Protein AF-A0A090RW37-F1 (afdb_monomer_lite)

InterPro domains:
  IPR010650 PrkA, C-terminal domain [PF06798] (4-79)

Radius of gyration: 13.96 Å; chains: 1; bounding box: 29×37×34 Å

Secondary structure (DSSP, 8-state):
--HHHHHHHTTTTPPPPGGGHHHHHHHHHHTT-SSHHHHHHHH--SPPSSHHHHHHHHHHHHHHHHTT--HHHHHHHHHHHHHHHHT-

Foldseek 3Di:
DPPVVVLCVVVVNDDPPPVCLVVVVCCQPPPQDPDNVLSLLQLAPDDHPDPVSVVSNVVSLVVVVVVVDDSVRSNVSSVVVVVVVVVD

Sequence (88 aa):
MNFVLRARANNNGSNPVWTSYEKLRTVIEKKMFSNTEELLPVISFNAKTSSEDQRKHDDFVNRMMEKGYTEKQVRLLSEWYLRVRKSS

Structure (mmCIF, N/CA/C/O backbone):
data_AF-A0A090RW37-F1
#
_entry.id   AF-A0A090RW37-F1
#
loop_
_atom_site.group_PDB
_atom_site.id
_atom_site.type_symbol
_atom_site.label_atom_id
_atom_site.label_alt_id
_atom_site.label_comp_id
_atom_site.label_asym_id
_atom_site.label_entity_id
_atom_site.label_seq_id
_atom_site.pdbx_PDB_ins_code
_atom_site.Cartn_x
_atom_site.Cartn_y
_atom_site.Cartn_z
_atom_site.occupancy
_atom_site.B_iso_or_equiv
_atom_site.auth_seq_id
_atom_site.auth_comp_id
_atom_site.auth_asym_id
_atom_site.auth_atom_id
_atom_site.pdbx_PDB_model_num
ATOM 1 N N . MET A 1 1 ? 5.894 -23.513 -9.671 1.00 45.44 1 MET A N 1
ATOM 2 C CA . MET A 1 1 ? 7.083 -22.772 -10.160 1.00 45.44 1 MET A CA 1
ATOM 3 C C . MET A 1 1 ? 6.833 -22.471 -11.636 1.00 45.44 1 MET A C 1
ATOM 5 O O . MET A 1 1 ? 6.701 -23.423 -12.380 1.00 45.44 1 MET A O 1
ATOM 9 N N . ASN A 1 2 ? 6.557 -21.248 -12.113 1.00 38.78 2 ASN A N 1
ATOM 10 C CA . ASN A 1 2 ? 7.600 -20.259 -12.420 1.00 38.78 2 ASN A CA 1
ATOM 11 C C . ASN A 1 2 ? 7.022 -18.880 -12.864 1.00 38.78 2 ASN A C 1
ATOM 13 O O . ASN A 1 2 ? 7.209 -18.440 -13.997 1.00 38.78 2 ASN A O 1
ATOM 17 N N . PHE A 1 3 ? 6.308 -18.164 -11.987 1.00 48.31 3 PHE A N 1
ATOM 18 C CA . PHE A 1 3 ? 5.783 -16.815 -12.303 1.00 48.31 3 PHE A CA 1
ATOM 19 C C . PHE A 1 3 ? 6.901 -15.788 -12.575 1.00 48.31 3 PHE A C 1
ATOM 21 O O . PHE A 1 3 ? 6.737 -14.861 -13.366 1.00 48.31 3 PHE A O 1
ATOM 28 N N . VAL A 1 4 ? 8.074 -16.007 -11.974 1.00 47.16 4 VAL A N 1
ATOM 29 C CA . VAL A 1 4 ? 9.267 -15.160 -12.122 1.00 47.16 4 VAL A CA 1
ATOM 30 C C . VAL A 1 4 ? 9.789 -15.148 -13.566 1.00 47.16 4 VAL A C 1
ATOM 32 O O . VAL A 1 4 ? 10.302 -14.125 -14.011 1.00 47.16 4 VAL A O 1
ATOM 35 N N . LEU A 1 5 ? 9.620 -16.239 -14.327 1.00 49.31 5 LEU A N 1
ATOM 36 C CA . LEU A 1 5 ? 10.066 -16.293 -15.725 1.00 49.31 5 LEU A CA 1
ATOM 37 C C .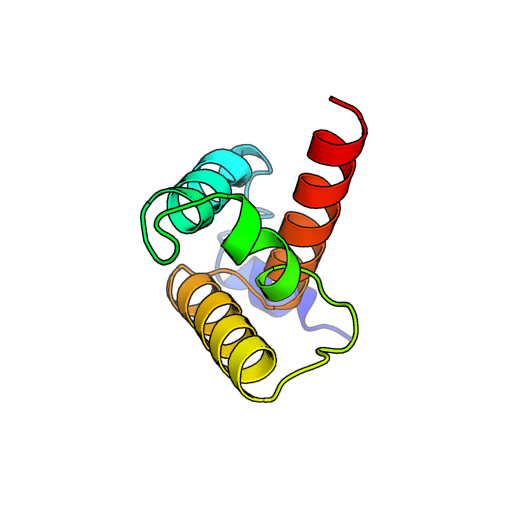 LEU A 1 5 ? 9.160 -15.509 -16.679 1.00 49.31 5 LEU A C 1
ATOM 39 O O . LEU A 1 5 ? 9.671 -14.878 -17.601 1.00 49.31 5 LEU A O 1
ATOM 43 N N . ARG A 1 6 ? 7.840 -15.480 -16.443 1.00 50.31 6 ARG A N 1
ATOM 44 C CA . ARG A 1 6 ? 6.913 -14.690 -17.277 1.00 50.31 6 ARG A CA 1
ATOM 45 C C . ARG A 1 6 ? 7.094 -13.185 -17.072 1.00 50.31 6 ARG A C 1
ATOM 47 O O . ARG A 1 6 ? 7.050 -12.435 -18.039 1.00 50.31 6 ARG A O 1
ATOM 54 N N . ALA A 1 7 ? 7.380 -12.755 -15.843 1.00 45.66 7 ALA A N 1
ATOM 55 C CA . ALA A 1 7 ? 7.665 -11.350 -15.550 1.00 45.66 7 ALA A CA 1
ATOM 56 C C . ALA A 1 7 ? 8.983 -10.858 -16.187 1.00 45.66 7 ALA A C 1
ATOM 58 O O . ALA A 1 7 ? 9.050 -9.712 -16.623 1.00 45.66 7 ALA A O 1
ATOM 59 N N . ARG A 1 8 ? 10.011 -11.719 -16.308 1.00 43.97 8 ARG A N 1
ATOM 60 C CA . ARG A 1 8 ? 11.269 -11.386 -17.013 1.00 43.97 8 ARG A CA 1
ATOM 61 C C . ARG A 1 8 ? 11.080 -11.216 -18.519 1.00 43.97 8 ARG A C 1
ATOM 63 O O . ARG A 1 8 ? 11.698 -10.330 -19.102 1.00 43.97 8 ARG A O 1
ATOM 70 N N . ALA A 1 9 ? 10.232 -12.040 -19.136 1.00 47.66 9 ALA A N 1
ATOM 71 C CA . ALA A 1 9 ? 9.963 -11.974 -20.573 1.00 47.66 9 ALA A CA 1
ATOM 72 C C . ALA A 1 9 ? 9.291 -10.651 -20.985 1.00 47.66 9 ALA A C 1
ATOM 74 O O . ALA A 1 9 ? 9.585 -10.128 -22.052 1.00 47.66 9 ALA A O 1
ATOM 75 N N . ASN A 1 10 ? 8.460 -10.070 -20.111 1.00 50.84 10 ASN A N 1
ATOM 76 C CA . ASN A 1 10 ? 7.760 -8.808 -20.382 1.00 50.84 10 ASN A CA 1
ATOM 77 C C . ASN A 1 10 ? 8.562 -7.544 -19.993 1.00 50.84 10 ASN A C 1
ATOM 79 O O . ASN A 1 10 ? 8.064 -6.435 -20.150 1.00 50.84 10 ASN A O 1
ATOM 83 N N . ASN A 1 11 ? 9.783 -7.698 -19.461 1.00 49.78 11 ASN A N 1
ATOM 84 C CA . ASN A 1 11 ? 10.648 -6.599 -18.997 1.00 49.78 11 ASN A CA 1
ATOM 85 C C . ASN A 1 11 ? 12.082 -6.715 -19.551 1.00 49.78 11 ASN A C 1
ATOM 87 O O . ASN A 1 11 ? 13.062 -6.417 -18.871 1.00 49.78 11 ASN A O 1
ATOM 91 N N . ASN A 1 12 ? 12.217 -7.229 -20.779 1.00 56.16 12 ASN A N 1
ATOM 92 C CA . ASN A 1 12 ? 13.493 -7.355 -21.492 1.00 56.16 12 ASN A CA 1
ATOM 93 C C . ASN A 1 12 ? 14.609 -8.058 -20.680 1.00 56.16 12 ASN A C 1
ATOM 95 O O . ASN A 1 12 ? 15.785 -7.717 -20.779 1.00 56.16 12 ASN A O 1
ATOM 99 N N . GLY A 1 13 ? 14.241 -9.009 -19.813 1.00 53.12 13 GLY A N 1
ATOM 100 C CA . GLY A 1 13 ? 15.182 -9.730 -18.952 1.00 53.12 13 GLY A CA 1
ATOM 101 C C . GLY A 1 13 ? 15.707 -8.954 -17.737 1.00 53.12 13 GLY A C 1
ATOM 102 O O . GLY A 1 13 ? 16.419 -9.545 -16.925 1.00 53.12 13 GLY A O 1
ATOM 103 N N . SER A 1 14 ? 15.338 -7.683 -17.555 1.00 50.06 14 SER A N 1
ATOM 104 C CA . SER A 1 14 ? 15.778 -6.880 -16.412 1.00 50.06 14 SER A CA 1
ATOM 105 C C . SER A 1 14 ? 14.824 -7.010 -15.227 1.00 50.06 14 SER A C 1
ATOM 107 O O . SER A 1 14 ? 13.613 -6.815 -15.327 1.00 50.06 14 SER A O 1
ATOM 109 N N . ASN A 1 15 ? 15.388 -7.333 -14.065 1.00 48.03 15 ASN A N 1
ATOM 110 C CA . ASN A 1 15 ? 14.688 -7.180 -12.796 1.00 48.03 15 ASN A CA 1
ATOM 111 C C . ASN A 1 15 ? 14.398 -5.675 -12.611 1.00 48.03 15 ASN A C 1
ATOM 113 O O . ASN A 1 15 ? 15.298 -4.879 -12.889 1.00 48.03 15 ASN A O 1
ATOM 117 N N . PRO A 1 16 ? 13.197 -5.250 -12.175 1.00 52.12 16 PRO A N 1
ATOM 118 C CA . PRO A 1 16 ? 12.910 -3.829 -12.031 1.00 52.12 16 PRO A CA 1
ATOM 119 C C . PRO A 1 16 ? 13.960 -3.190 -11.136 1.00 52.12 16 PRO A C 1
ATOM 121 O O . PRO A 1 16 ? 14.290 -3.715 -10.068 1.00 52.12 16 PRO A O 1
ATOM 124 N N . VAL A 1 17 ? 14.527 -2.090 -11.626 1.00 52.34 17 VAL A N 1
ATOM 125 C CA . VAL A 1 17 ? 15.666 -1.443 -10.987 1.00 52.34 17 VAL A CA 1
ATOM 126 C C . VAL A 1 17 ? 15.245 -1.032 -9.579 1.00 52.34 17 VAL A C 1
ATOM 128 O O . VAL A 1 17 ? 14.214 -0.373 -9.394 1.00 52.34 17 VAL A O 1
ATOM 131 N N . TRP A 1 18 ? 16.051 -1.429 -8.590 1.00 48.88 18 TRP A N 1
ATOM 132 C CA . TRP A 1 18 ? 15.889 -1.083 -7.175 1.00 48.88 18 TRP A CA 1
ATOM 133 C C . TRP A 1 18 ? 15.687 0.432 -6.987 1.00 48.88 18 TRP A C 1
ATOM 135 O O . TRP A 1 18 ? 15.003 0.833 -6.072 1.00 48.88 18 TRP A O 1
ATOM 145 N N . THR A 1 19 ? 16.122 1.295 -7.909 1.00 47.94 19 THR A N 1
ATOM 146 C CA . THR A 1 19 ? 15.858 2.751 -7.912 1.00 47.94 19 THR A CA 1
ATOM 147 C C . THR A 1 19 ? 14.378 3.165 -8.019 1.00 47.94 19 THR A C 1
ATOM 149 O O . THR A 1 19 ? 14.051 4.340 -7.882 1.00 47.94 19 THR A O 1
ATOM 152 N N . SER A 1 20 ? 13.442 2.228 -8.184 1.00 54.34 20 SER A N 1
ATOM 153 C CA . SER A 1 20 ? 12.001 2.516 -8.244 1.00 54.34 20 SER A CA 1
ATOM 154 C C . SER A 1 20 ? 11.362 2.917 -6.895 1.00 54.34 20 SER A C 1
ATOM 156 O O . SER A 1 20 ? 10.163 3.208 -6.872 1.00 54.34 20 SER A O 1
ATOM 158 N N . TYR A 1 21 ? 12.115 2.967 -5.782 1.00 58.62 21 TYR A N 1
ATOM 159 C CA . TYR A 1 21 ? 11.617 3.447 -4.474 1.00 58.62 21 TYR A CA 1
ATOM 160 C C . TYR A 1 21 ? 11.130 4.892 -4.508 1.00 58.62 21 TYR A C 1
ATOM 162 O O . TYR A 1 21 ? 10.184 5.227 -3.801 1.00 58.62 21 TYR A O 1
ATOM 170 N N . GLU A 1 22 ? 11.723 5.744 -5.342 1.00 58.91 22 GLU A N 1
ATOM 171 C CA . GLU A 1 22 ? 11.306 7.145 -5.449 1.00 58.91 22 GLU A CA 1
ATOM 172 C C . GLU A 1 22 ? 9.873 7.264 -5.996 1.00 58.91 22 GLU A C 1
ATOM 174 O O . GLU A 1 22 ? 9.071 8.087 -5.545 1.00 58.91 22 GLU A O 1
ATOM 179 N N . LYS A 1 23 ? 9.500 6.350 -6.902 1.00 62.06 23 LYS A N 1
ATOM 180 C CA . LYS A 1 23 ? 8.130 6.236 -7.408 1.00 62.06 23 LYS A CA 1
ATOM 181 C C . LYS A 1 23 ? 7.175 5.746 -6.324 1.00 62.06 23 LYS A C 1
ATOM 183 O O . LYS A 1 23 ? 6.113 6.347 -6.193 1.00 62.06 23 LYS A O 1
ATOM 188 N N . LEU A 1 24 ? 7.546 4.727 -5.536 1.00 65.56 24 LEU A N 1
ATOM 189 C CA . LEU A 1 24 ? 6.754 4.258 -4.385 1.00 65.56 24 LEU A CA 1
ATOM 190 C C . LEU A 1 24 ? 6.526 5.405 -3.395 1.00 65.56 24 LEU A C 1
ATOM 192 O O . LEU A 1 24 ? 5.385 5.687 -3.047 1.00 65.56 24 LEU A O 1
ATOM 196 N N . ARG A 1 25 ? 7.597 6.105 -3.010 1.00 66.88 25 ARG A N 1
ATOM 197 C CA . ARG A 1 25 ? 7.548 7.253 -2.103 1.00 66.88 25 ARG A CA 1
ATOM 198 C C . ARG A 1 25 ? 6.618 8.340 -2.633 1.00 66.88 25 ARG A C 1
ATOM 200 O O . ARG A 1 25 ? 5.755 8.801 -1.906 1.00 66.88 25 ARG A O 1
ATOM 207 N N . THR A 1 26 ? 6.689 8.647 -3.927 1.00 67.75 26 THR A N 1
ATOM 208 C CA . THR A 1 26 ? 5.777 9.602 -4.577 1.00 67.75 26 THR A CA 1
ATOM 209 C C . THR A 1 26 ? 4.318 9.124 -4.578 1.00 67.75 26 THR A C 1
ATOM 211 O O . THR A 1 26 ? 3.411 9.931 -4.394 1.00 67.75 26 THR A O 1
ATOM 214 N N . VAL A 1 27 ? 4.049 7.829 -4.794 1.00 65.56 27 VAL A N 1
ATOM 215 C CA . VAL A 1 27 ? 2.677 7.278 -4.727 1.00 65.56 27 VAL A CA 1
ATOM 216 C C . VAL A 1 27 ? 2.118 7.419 -3.316 1.00 65.56 27 VAL A C 1
ATOM 218 O O . VAL A 1 27 ? 0.981 7.856 -3.146 1.00 65.56 27 VAL A O 1
ATOM 221 N N . ILE A 1 28 ? 2.949 7.061 -2.342 1.00 66.81 28 ILE A N 1
ATOM 222 C CA . ILE A 1 28 ? 2.655 7.049 -0.919 1.00 66.81 28 ILE A CA 1
ATOM 223 C C . ILE A 1 28 ? 2.438 8.475 -0.377 1.00 66.81 28 ILE A C 1
ATOM 225 O O . ILE A 1 28 ? 1.446 8.715 0.302 1.00 66.81 28 ILE A O 1
ATOM 229 N N . GLU A 1 29 ? 3.315 9.424 -0.714 1.00 63.59 29 GLU A N 1
ATOM 230 C CA . GLU A 1 29 ? 3.310 10.791 -0.170 1.00 63.59 29 GLU A CA 1
ATOM 231 C C . GLU A 1 29 ? 2.379 11.756 -0.926 1.00 63.59 29 GLU A C 1
ATOM 233 O O . GLU A 1 29 ? 1.939 12.736 -0.337 1.00 63.59 29 GLU A O 1
ATOM 238 N N . LYS A 1 30 ? 2.076 11.535 -2.219 1.00 61.50 30 LYS A N 1
ATOM 239 C CA . LYS A 1 30 ? 1.349 12.533 -3.041 1.00 61.50 30 LYS A CA 1
ATOM 240 C C . LYS A 1 30 ? -0.036 12.127 -3.548 1.00 61.50 30 LYS A C 1
ATOM 242 O O . LYS A 1 30 ? -0.715 12.984 -4.106 1.00 61.50 30 LYS A O 1
ATOM 247 N N . LYS A 1 31 ? -0.460 10.856 -3.466 1.00 58.56 31 LYS A N 1
ATOM 248 C CA . LYS A 1 31 ? -1.644 10.391 -4.228 1.00 58.56 31 LYS A CA 1
ATOM 249 C C . LYS A 1 31 ? -2.799 9.766 -3.433 1.00 58.56 31 LYS A C 1
ATOM 251 O O . LYS A 1 31 ? -3.809 9.472 -4.077 1.00 58.56 31 LYS A O 1
ATOM 256 N N . MET A 1 32 ? -2.704 9.595 -2.109 1.00 57.72 32 MET A N 1
ATOM 257 C CA . MET A 1 32 ? -3.816 9.060 -1.290 1.00 57.72 32 MET A CA 1
ATOM 258 C C . MET A 1 32 ? -3.994 9.631 0.110 1.00 57.72 32 MET A C 1
ATOM 260 O O . MET A 1 32 ? -5.123 9.649 0.586 1.00 57.72 32 MET A O 1
ATOM 264 N N . PHE A 1 33 ? -2.927 10.073 0.769 1.00 61.31 33 PHE A N 1
ATOM 265 C CA . PHE A 1 33 ? -2.991 10.451 2.176 1.00 61.31 33 PHE A CA 1
ATOM 266 C C . PHE A 1 33 ? -2.488 11.874 2.333 1.00 61.31 33 PHE A C 1
ATOM 268 O O . PHE A 1 33 ? -1.411 12.211 1.846 1.00 61.31 33 PHE A O 1
ATOM 275 N N . SER A 1 34 ? -3.284 12.703 3.002 1.00 59.22 34 SER A N 1
ATOM 276 C CA . SER A 1 34 ? -2.920 14.083 3.323 1.00 59.22 34 SER A CA 1
ATOM 277 C C . SER A 1 34 ? -1.818 14.139 4.382 1.00 59.22 34 SER A C 1
ATOM 279 O O . SER A 1 34 ? -1.121 15.145 4.482 1.00 59.22 34 SER A O 1
ATOM 281 N N . ASN A 1 35 ? -1.651 13.065 5.169 1.00 62.16 35 ASN A N 1
ATOM 282 C CA . ASN A 1 35 ? -0.661 12.996 6.231 1.00 62.16 35 ASN A CA 1
ATOM 283 C C . ASN A 1 35 ? -0.064 11.588 6.405 1.00 62.16 35 ASN A C 1
ATOM 285 O O . ASN A 1 35 ? -0.723 10.564 6.223 1.00 62.16 35 ASN A O 1
ATOM 289 N N . THR A 1 36 ? 1.212 11.534 6.784 1.00 63.62 36 THR A N 1
ATOM 290 C CA . THR A 1 36 ? 1.995 10.288 6.855 1.00 63.62 36 THR A CA 1
ATOM 291 C C . THR A 1 36 ? 1.572 9.350 7.988 1.00 63.62 36 THR A C 1
ATOM 293 O O . THR A 1 36 ? 1.929 8.177 7.966 1.00 63.62 36 THR A O 1
ATOM 296 N N . GLU A 1 37 ? 0.848 9.849 8.988 1.00 66.88 37 GLU A N 1
ATOM 297 C CA . GLU A 1 37 ? 0.344 9.054 10.116 1.00 66.88 37 GLU A CA 1
ATOM 298 C C . GLU A 1 37 ? -0.854 8.180 9.715 1.00 66.88 37 GLU A C 1
ATOM 300 O O . GLU A 1 37 ? -0.923 7.020 10.113 1.00 66.88 37 GLU A O 1
ATOM 305 N N . GLU A 1 38 ? -1.728 8.682 8.837 1.00 69.06 38 GLU A N 1
ATOM 306 C CA . GLU A 1 38 ? -2.890 7.945 8.306 1.00 69.06 38 GLU A CA 1
ATOM 307 C C . GLU A 1 38 ? -2.494 6.860 7.295 1.00 69.06 38 GLU A C 1
ATOM 309 O O . GLU A 1 38 ? -3.215 5.892 7.064 1.00 69.06 38 GLU A O 1
ATOM 314 N N . LEU A 1 39 ? -1.312 7.006 6.702 1.00 75.69 39 LEU A N 1
ATOM 315 C CA . LEU A 1 39 ? -0.751 6.085 5.724 1.00 75.69 39 LEU A CA 1
ATOM 316 C C . LEU A 1 39 ? -0.250 4.777 6.362 1.00 75.69 39 LEU A C 1
ATOM 318 O O . LEU A 1 39 ? -0.409 3.704 5.779 1.00 75.69 39 LEU A O 1
ATOM 322 N N . LEU A 1 40 ? 0.396 4.855 7.531 1.00 74.75 40 LEU A N 1
ATOM 323 C CA . LEU A 1 40 ? 1.054 3.720 8.194 1.00 74.75 40 LEU A CA 1
ATOM 324 C C . LEU A 1 40 ? 0.141 2.504 8.432 1.00 74.75 40 LEU A C 1
ATOM 326 O O . LEU A 1 40 ? 0.554 1.393 8.071 1.00 74.75 40 LEU A O 1
ATOM 330 N N . PRO A 1 41 ? 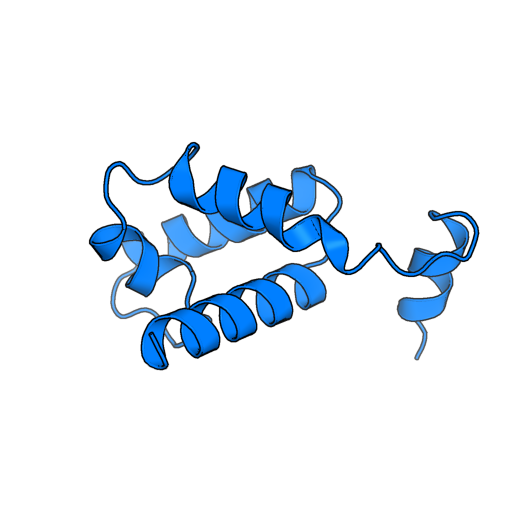-1.076 2.660 8.999 1.00 77.81 41 PRO A N 1
ATOM 331 C CA . PRO A 1 41 ? -1.976 1.526 9.191 1.00 77.81 41 PRO A CA 1
ATOM 332 C C . PRO A 1 41 ? -2.398 0.906 7.858 1.00 77.81 41 PRO A C 1
ATOM 334 O O . PRO A 1 41 ? -2.574 -0.311 7.781 1.00 77.81 41 PRO A O 1
ATOM 337 N N . VAL A 1 42 ? -2.462 1.702 6.790 1.00 82.12 42 VAL A N 1
ATOM 338 C CA . VAL A 1 42 ? -2.887 1.247 5.468 1.00 82.12 42 VAL A CA 1
ATOM 339 C C . VAL A 1 42 ? -1.782 0.487 4.738 1.00 82.12 42 VAL A C 1
ATOM 341 O O . VAL A 1 42 ? -2.027 -0.623 4.283 1.00 82.12 42 VAL A O 1
ATOM 344 N N . ILE A 1 43 ? -0.553 1.005 4.652 1.00 83.62 43 ILE A N 1
ATOM 345 C CA . ILE A 1 43 ? 0.514 0.374 3.841 1.00 83.62 43 ILE A CA 1
ATOM 346 C C . ILE A 1 43 ? 1.128 -0.882 4.467 1.00 83.62 43 ILE A C 1
ATOM 348 O O . ILE A 1 43 ? 1.793 -1.654 3.772 1.00 83.62 43 ILE A O 1
ATOM 352 N N . SER A 1 44 ? 0.938 -1.079 5.775 1.00 84.31 44 SER A N 1
ATOM 353 C CA . SER A 1 44 ? 1.375 -2.292 6.469 1.00 84.31 44 SER A CA 1
ATOM 354 C C . SER A 1 44 ? 0.708 -3.533 5.866 1.00 84.31 44 SER A C 1
ATOM 356 O O . SER A 1 44 ? -0.406 -3.455 5.367 1.00 84.31 44 SER A O 1
ATOM 358 N N . PHE A 1 45 ? 1.352 -4.695 5.930 1.00 84.31 45 PHE A N 1
ATOM 359 C CA . PHE A 1 45 ? 0.733 -5.980 5.565 1.00 84.31 45 PHE A CA 1
ATOM 360 C C . PHE A 1 45 ? 0.241 -6.764 6.794 1.00 84.31 45 PHE A C 1
ATOM 362 O O . PHE A 1 45 ? -0.133 -7.929 6.686 1.00 84.31 45 PHE A O 1
ATOM 369 N N . ASN A 1 46 ? 0.225 -6.130 7.971 1.00 86.75 46 ASN A N 1
ATOM 370 C CA . ASN A 1 46 ? -0.415 -6.690 9.159 1.00 86.75 46 ASN A CA 1
ATOM 371 C C . ASN A 1 46 ? -1.942 -6.682 9.006 1.00 86.75 46 ASN A C 1
ATOM 373 O O . ASN A 1 46 ? -2.490 -5.844 8.280 1.00 86.75 46 ASN A O 1
ATOM 377 N N . ALA A 1 47 ? -2.605 -7.576 9.747 1.00 85.31 47 ALA A N 1
ATOM 378 C CA . ALA A 1 47 ? -4.060 -7.636 9.828 1.00 85.31 47 ALA A CA 1
ATOM 379 C C . ALA A 1 47 ? -4.651 -6.258 10.164 1.00 85.31 47 ALA A C 1
ATOM 381 O O . ALA A 1 47 ? -4.171 -5.570 11.070 1.00 85.31 47 ALA A O 1
ATOM 382 N N . LYS A 1 48 ? -5.674 -5.854 9.408 1.00 86.88 48 LYS A N 1
ATOM 383 C CA . LYS A 1 48 ? -6.356 -4.572 9.591 1.00 86.88 48 LYS A CA 1
ATOM 384 C C . LYS A 1 48 ? -7.387 -4.672 10.698 1.00 86.88 48 LYS A C 1
ATOM 386 O O . LYS A 1 48 ? -8.113 -5.656 10.791 1.00 86.88 48 LYS A O 1
ATOM 391 N N . THR A 1 49 ? -7.456 -3.635 11.522 1.00 83.38 49 THR A N 1
ATOM 392 C CA . T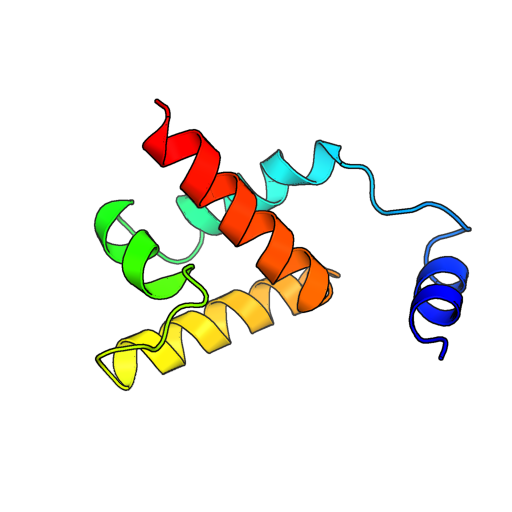HR A 1 49 ? -8.415 -3.535 12.627 1.00 83.38 49 THR A CA 1
ATOM 393 C C . THR A 1 49 ? -9.782 -3.031 12.169 1.00 83.38 49 THR A C 1
ATOM 395 O O . THR A 1 49 ? -10.769 -3.258 12.861 1.00 83.38 49 THR A O 1
ATOM 398 N N . SER A 1 50 ? -9.856 -2.375 11.005 1.00 88.38 50 SER A N 1
ATOM 399 C CA . SER A 1 50 ? -11.092 -1.854 10.417 1.00 88.38 50 SER A CA 1
ATOM 400 C C . SER A 1 50 ? -11.259 -2.281 8.958 1.00 88.38 50 SER A C 1
ATOM 402 O O . SER A 1 50 ? -10.289 -2.397 8.205 1.00 88.38 50 SER A O 1
ATOM 404 N N . SER A 1 51 ? -12.515 -2.454 8.536 1.00 89.44 51 SER A N 1
ATOM 405 C CA . SER A 1 51 ? -12.872 -2.685 7.127 1.00 89.44 51 SER A CA 1
ATOM 406 C C . SER A 1 51 ? -12.497 -1.502 6.231 1.00 89.44 51 SER A C 1
ATOM 408 O O . SER A 1 51 ? -12.182 -1.690 5.057 1.00 89.44 51 SER A O 1
ATOM 410 N N . GLU A 1 52 ? -12.492 -0.283 6.776 1.00 87.50 52 GLU A N 1
ATOM 411 C CA . GLU A 1 52 ? -12.058 0.901 6.035 1.00 87.50 52 GLU A CA 1
ATOM 412 C C . GLU A 1 52 ? -10.554 0.852 5.727 1.00 87.50 52 GLU A C 1
ATOM 414 O O . GLU A 1 52 ? -10.149 1.112 4.594 1.00 87.50 52 GLU A O 1
ATOM 419 N N . ASP A 1 53 ? -9.735 0.440 6.700 1.00 86.56 53 ASP A N 1
ATOM 420 C CA . ASP A 1 53 ? -8.287 0.282 6.520 1.00 86.56 53 ASP A CA 1
ATOM 421 C C . ASP A 1 53 ? -7.960 -0.821 5.514 1.00 86.56 53 ASP A C 1
ATOM 423 O O . ASP A 1 53 ? -7.025 -0.681 4.724 1.00 86.56 53 ASP A O 1
ATOM 427 N N . GLN A 1 54 ? -8.747 -1.903 5.512 1.00 89.12 54 GLN A N 1
ATOM 428 C CA . GLN A 1 54 ? -8.624 -2.963 4.513 1.00 89.12 54 GLN A CA 1
ATOM 429 C C . GLN A 1 54 ? -8.926 -2.435 3.113 1.00 89.12 54 GLN A C 1
ATOM 431 O O . GLN A 1 54 ? -8.107 -2.589 2.213 1.00 89.12 54 GLN A O 1
ATOM 436 N N . ARG A 1 55 ? -10.039 -1.717 2.937 1.00 89.81 55 ARG A N 1
ATOM 437 C CA . ARG A 1 55 ? -10.396 -1.136 1.638 1.00 89.81 55 ARG A CA 1
ATOM 438 C C . ARG A 1 55 ? -9.335 -0.157 1.131 1.00 89.81 55 ARG A C 1
ATOM 440 O O . ARG A 1 55 ? -8.988 -0.181 -0.047 1.00 89.81 55 ARG A O 1
ATOM 447 N N . LYS A 1 56 ? -8.807 0.698 2.011 1.00 86.75 56 LYS A N 1
ATOM 448 C CA . LYS A 1 56 ? -7.720 1.632 1.679 1.00 86.75 56 LYS A CA 1
ATOM 449 C C . LYS A 1 56 ? -6.431 0.889 1.303 1.00 86.75 56 LYS A C 1
ATOM 451 O O . LYS A 1 56 ? -5.710 1.339 0.414 1.00 86.75 56 LYS A O 1
ATOM 456 N N . HIS A 1 57 ? -6.143 -0.242 1.952 1.00 90.19 57 HIS A N 1
ATOM 457 C CA . HIS A 1 57 ? -4.983 -1.077 1.633 1.00 90.19 57 HIS A CA 1
ATOM 458 C C . HIS A 1 57 ? -5.121 -1.697 0.246 1.00 90.19 57 HIS A C 1
ATOM 460 O O . HIS A 1 57 ? -4.194 -1.614 -0.558 1.00 90.19 57 HIS A O 1
ATOM 466 N N . ASP A 1 58 ? -6.293 -2.245 -0.057 1.00 90.31 58 ASP A N 1
ATOM 467 C CA . ASP A 1 58 ? -6.566 -2.864 -1.350 1.00 90.31 58 ASP A CA 1
ATOM 468 C C . ASP A 1 58 ? -6.482 -1.827 -2.482 1.00 90.31 58 ASP A C 1
ATOM 470 O O . ASP A 1 58 ? -5.857 -2.086 -3.509 1.00 90.31 58 ASP A O 1
ATOM 474 N N . ASP A 1 59 ? -7.014 -0.613 -2.284 1.00 88.19 59 ASP A N 1
ATOM 475 C CA . ASP A 1 59 ? -6.868 0.492 -3.246 1.00 88.19 59 ASP A CA 1
ATOM 476 C C . ASP A 1 59 ? -5.394 0.875 -3.460 1.00 88.19 59 ASP A C 1
ATOM 478 O O . ASP A 1 59 ? -4.941 1.065 -4.591 1.00 88.19 59 ASP A O 1
ATOM 482 N N . PHE A 1 60 ? -4.600 0.906 -2.385 1.00 86.62 60 PHE A N 1
ATOM 483 C CA . PHE A 1 60 ? -3.166 1.182 -2.464 1.00 86.62 60 PHE A CA 1
ATOM 484 C C . PHE A 1 60 ? -2.433 0.125 -3.292 1.00 86.62 60 PHE A C 1
ATOM 486 O O . PHE A 1 60 ? -1.657 0.474 -4.190 1.00 86.62 60 PHE A O 1
ATOM 493 N N . VAL A 1 61 ? -2.693 -1.155 -3.020 1.00 88.56 61 VAL A N 1
ATOM 494 C CA . VAL A 1 61 ? -2.091 -2.269 -3.758 1.00 88.56 61 VAL A CA 1
ATOM 495 C C . VAL A 1 61 ? -2.514 -2.220 -5.226 1.00 88.56 61 VAL A C 1
ATOM 497 O O . VAL A 1 61 ? -1.647 -2.280 -6.100 1.00 88.56 61 VAL A O 1
ATOM 500 N N . ASN A 1 62 ? -3.800 -2.002 -5.508 1.00 87.69 62 ASN A N 1
ATOM 501 C CA . ASN A 1 62 ? -4.327 -1.900 -6.868 1.00 87.69 62 ASN A CA 1
ATOM 502 C C . ASN A 1 62 ? -3.670 -0.764 -7.658 1.00 87.69 62 ASN A C 1
ATOM 504 O O . ASN A 1 62 ? -3.170 -0.992 -8.756 1.00 87.69 62 ASN A O 1
ATOM 508 N N . ARG A 1 63 ? -3.554 0.439 -7.088 1.00 83.00 63 ARG A N 1
ATOM 509 C CA . ARG A 1 63 ? -2.920 1.583 -7.772 1.00 83.00 63 ARG A CA 1
ATOM 510 C C . ARG A 1 63 ? -1.430 1.390 -8.009 1.00 83.00 63 ARG A C 1
ATOM 512 O O . ARG A 1 63 ? -0.864 1.937 -8.959 1.00 83.00 63 ARG A O 1
ATOM 519 N N . MET A 1 64 ? -0.764 0.637 -7.140 1.00 80.50 64 MET A N 1
ATOM 520 C CA . MET A 1 64 ? 0.610 0.213 -7.377 1.00 80.50 64 MET A CA 1
ATOM 521 C C . MET A 1 64 ? 0.670 -0.827 -8.500 1.00 80.50 64 MET A C 1
ATOM 523 O O . MET A 1 64 ? 1.540 -0.739 -9.364 1.00 80.50 64 MET A O 1
ATOM 527 N N . MET A 1 65 ? -0.276 -1.760 -8.562 1.00 83.44 65 MET A N 1
ATOM 528 C CA . MET A 1 65 ? -0.356 -2.721 -9.660 1.00 83.44 65 MET A CA 1
ATOM 529 C C . MET A 1 65 ? -0.647 -2.067 -11.013 1.00 83.44 65 MET A C 1
ATOM 531 O O . MET A 1 65 ? 0.011 -2.404 -11.995 1.00 83.44 65 MET A O 1
ATOM 535 N N . GLU A 1 66 ? -1.521 -1.060 -11.064 1.00 81.62 66 GLU A N 1
ATOM 536 C CA . GLU A 1 66 ? -1.767 -0.243 -12.265 1.00 81.62 66 GLU A CA 1
ATOM 537 C C . GLU A 1 66 ? -0.496 0.455 -12.774 1.00 81.62 66 GLU A C 1
ATOM 539 O O . GLU A 1 66 ? -0.346 0.712 -13.967 1.00 81.62 66 GLU A O 1
ATOM 544 N N . LYS A 1 67 ? 0.462 0.733 -11.882 1.00 76.56 67 LYS A N 1
ATOM 545 C CA . LYS A 1 67 ? 1.776 1.299 -12.229 1.00 76.56 67 LYS A CA 1
ATOM 546 C C . LYS A 1 67 ? 2.804 0.251 -12.665 1.00 76.56 67 LYS A C 1
ATOM 548 O O . LYS A 1 67 ? 3.965 0.603 -12.881 1.00 76.56 67 LYS A O 1
ATOM 553 N N . GLY A 1 68 ? 2.396 -1.010 -12.797 1.00 77.38 68 GLY A N 1
ATOM 554 C CA . GLY A 1 68 ? 3.227 -2.115 -13.272 1.00 77.38 68 GLY A CA 1
ATOM 555 C C . GLY A 1 68 ? 3.969 -2.874 -12.173 1.00 77.38 68 GLY A C 1
ATOM 556 O O . GLY A 1 68 ? 4.852 -3.676 -12.483 1.00 77.38 68 GLY A O 1
ATOM 557 N N . TYR A 1 69 ? 3.642 -2.641 -10.900 1.00 81.19 69 TYR A N 1
ATOM 558 C CA . TYR A 1 69 ? 4.189 -3.436 -9.803 1.00 81.19 69 TYR A CA 1
ATOM 559 C C . TYR A 1 69 ? 3.392 -4.735 -9.623 1.00 81.19 69 TYR A C 1
ATOM 561 O O . TYR A 1 69 ? 2.197 -4.810 -9.871 1.00 81.19 69 TYR A O 1
ATOM 569 N N . THR A 1 70 ? 4.052 -5.780 -9.145 1.00 85.44 70 THR A N 1
ATOM 570 C CA . THR A 1 70 ? 3.388 -7.001 -8.663 1.00 85.44 70 THR A CA 1
ATOM 571 C C . THR A 1 70 ? 3.066 -6.867 -7.178 1.00 85.44 70 THR A C 1
ATOM 573 O O . THR A 1 70 ? 3.811 -6.208 -6.455 1.00 85.44 70 THR A O 1
ATOM 576 N N . GLU A 1 71 ? 2.046 -7.564 -6.678 1.00 86.00 71 GLU A N 1
ATOM 577 C CA . GLU A 1 71 ? 1.717 -7.581 -5.239 1.00 86.00 71 GLU A CA 1
ATOM 578 C C . GLU A 1 71 ? 2.932 -7.915 -4.362 1.00 86.00 71 GLU A C 1
ATOM 580 O O . GLU A 1 71 ? 3.188 -7.267 -3.347 1.00 86.00 71 GLU A O 1
ATOM 585 N N . LYS A 1 72 ? 3.757 -8.878 -4.797 1.00 85.75 72 LYS A N 1
ATOM 586 C CA . LYS A 1 72 ? 4.990 -9.251 -4.093 1.00 85.75 72 LYS A CA 1
ATOM 587 C C . LYS A 1 72 ? 5.982 -8.089 -4.006 1.00 85.75 72 LYS A C 1
ATOM 589 O O . LYS A 1 72 ? 6.638 -7.926 -2.980 1.00 85.75 72 LYS A O 1
ATOM 594 N N . GLN A 1 73 ? 6.112 -7.294 -5.067 1.00 82.12 73 GLN A N 1
ATOM 595 C CA . GLN A 1 73 ? 6.953 -6.097 -5.047 1.00 82.12 73 GLN A CA 1
ATOM 596 C C . GLN A 1 73 ? 6.365 -5.036 -4.128 1.00 82.12 73 GLN A C 1
ATOM 598 O O . GLN A 1 73 ? 7.105 -4.496 -3.316 1.00 82.12 73 GLN A O 1
ATOM 603 N N . VAL A 1 74 ? 5.057 -4.778 -4.201 1.00 86.12 74 VAL A N 1
ATOM 604 C CA . VAL A 1 74 ? 4.384 -3.809 -3.321 1.00 86.12 74 VAL A CA 1
ATOM 605 C C . VAL A 1 74 ? 4.620 -4.160 -1.855 1.00 86.12 74 VAL A C 1
ATOM 607 O O . VAL A 1 74 ? 5.030 -3.301 -1.081 1.00 86.12 74 VAL A O 1
ATOM 610 N N . ARG A 1 75 ? 4.487 -5.439 -1.496 1.00 89.38 75 ARG A N 1
ATOM 611 C CA . ARG A 1 75 ? 4.775 -5.929 -0.148 1.00 89.38 75 ARG A CA 1
ATOM 612 C C . ARG A 1 75 ? 6.211 -5.671 0.299 1.00 89.38 75 ARG A C 1
ATOM 614 O O . ARG A 1 75 ? 6.416 -5.062 1.344 1.00 89.38 75 ARG A O 1
ATOM 621 N N . LEU A 1 76 ? 7.196 -6.092 -0.497 1.00 85.56 76 LEU A N 1
ATOM 622 C CA . LEU A 1 76 ? 8.615 -5.898 -0.169 1.00 85.56 76 LEU A CA 1
ATOM 623 C C . LEU A 1 76 ? 8.975 -4.410 -0.032 1.00 85.56 76 LEU A C 1
ATOM 625 O O . LEU A 1 76 ? 9.752 -4.033 0.845 1.00 85.56 76 LEU A O 1
ATOM 629 N N . LEU A 1 77 ? 8.402 -3.566 -0.892 1.00 84.25 77 LEU A N 1
ATOM 630 C CA . LEU A 1 77 ? 8.598 -2.120 -0.879 1.00 84.25 77 LEU A CA 1
ATOM 631 C C . LEU A 1 77 ? 7.994 -1.478 0.382 1.00 84.25 77 LEU A C 1
ATOM 633 O O . LEU A 1 77 ? 8.674 -0.691 1.043 1.00 84.25 77 LEU A O 1
ATOM 637 N N . SER A 1 78 ? 6.761 -1.846 0.747 1.0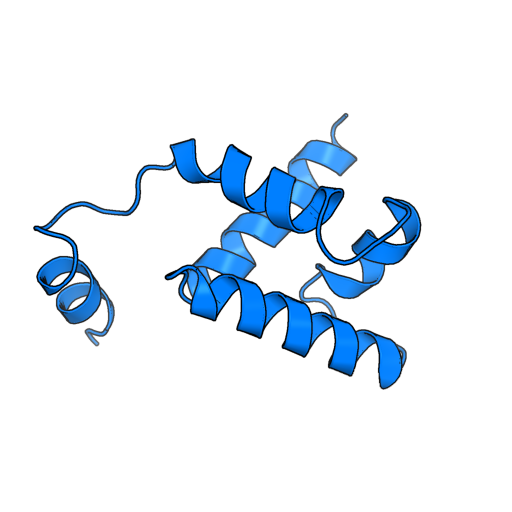0 86.88 78 SER A N 1
ATOM 638 C CA . SER A 1 78 ? 6.104 -1.383 1.977 1.00 86.88 78 SER A CA 1
ATOM 639 C C . SER A 1 78 ? 6.860 -1.816 3.236 1.00 86.88 78 SER A C 1
ATOM 641 O O . SER A 1 78 ? 7.104 -0.998 4.121 1.00 86.88 78 SER A O 1
ATOM 643 N N . GLU A 1 79 ? 7.283 -3.082 3.317 1.00 87.06 79 GLU A N 1
ATOM 644 C CA . GLU A 1 79 ? 8.055 -3.612 4.451 1.00 87.06 79 GLU A CA 1
ATOM 645 C C . GLU A 1 79 ? 9.406 -2.895 4.612 1.00 87.06 79 GLU A C 1
ATOM 647 O O . GLU A 1 79 ? 9.797 -2.540 5.729 1.00 87.06 79 GLU A O 1
ATOM 652 N N . TRP A 1 80 ? 10.117 -2.644 3.507 1.00 85.31 80 TRP A N 1
ATOM 653 C CA . TRP A 1 80 ? 11.369 -1.886 3.523 1.00 85.31 80 TRP A CA 1
ATOM 654 C C . TRP A 1 80 ? 11.159 -0.450 4.015 1.00 85.31 80 TRP A C 1
ATOM 656 O O . TRP A 1 80 ? 11.889 0.004 4.895 1.00 85.31 80 TRP A O 1
ATOM 666 N N . TYR A 1 81 ? 10.138 0.243 3.502 1.00 82.50 81 TYR A N 1
ATOM 667 C CA . TYR A 1 81 ? 9.834 1.624 3.886 1.00 82.50 81 TYR A CA 1
ATOM 668 C C . TYR A 1 81 ? 9.542 1.745 5.388 1.00 82.50 81 TYR A C 1
ATOM 670 O O . TYR A 1 81 ? 10.109 2.602 6.068 1.00 82.50 81 TYR A O 1
ATOM 678 N N . LEU A 1 82 ? 8.719 0.840 5.928 1.00 82.31 82 LEU A N 1
ATOM 679 C CA . LEU A 1 82 ? 8.405 0.801 7.358 1.00 82.31 82 LEU A CA 1
ATOM 680 C C . LEU A 1 82 ? 9.649 0.538 8.217 1.00 82.31 82 LEU A C 1
ATOM 682 O O . LEU A 1 82 ? 9.798 1.138 9.281 1.00 82.31 82 LEU A O 1
ATOM 686 N N . ARG A 1 83 ? 10.561 -0.324 7.750 1.00 82.50 83 ARG A N 1
ATOM 687 C CA . ARG A 1 83 ? 11.830 -0.596 8.436 1.00 82.50 83 ARG A CA 1
ATOM 688 C C . ARG A 1 83 ? 12.722 0.642 8.486 1.00 82.50 83 ARG A C 1
ATOM 690 O O . ARG A 1 83 ? 13.175 1.001 9.564 1.00 82.50 83 ARG A O 1
ATOM 697 N N . VAL A 1 84 ? 12.952 1.290 7.343 1.00 77.31 84 VAL A N 1
ATOM 698 C CA . VAL A 1 84 ? 13.810 2.483 7.252 1.00 77.31 84 VAL A CA 1
ATOM 699 C C . VAL A 1 84 ? 13.273 3.612 8.125 1.00 77.31 84 VAL A C 1
ATOM 701 O O . VAL A 1 84 ? 14.034 4.208 8.882 1.00 77.31 84 VAL A O 1
ATOM 704 N N . ARG A 1 85 ? 11.958 3.856 8.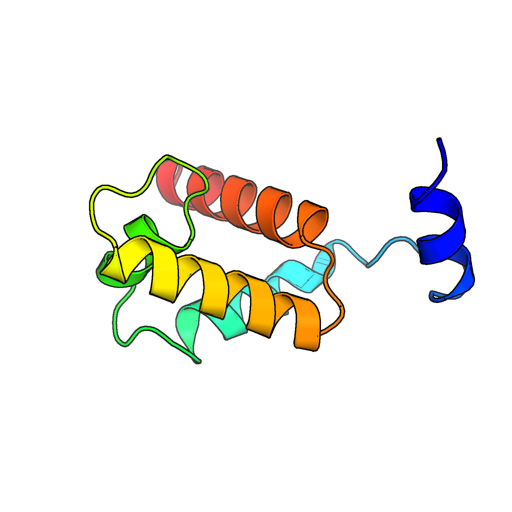087 1.00 74.94 85 ARG A N 1
ATOM 705 C CA . ARG A 1 85 ? 11.315 4.879 8.918 1.00 74.94 85 ARG A CA 1
ATOM 706 C C . ARG A 1 85 ? 11.446 4.593 10.416 1.00 74.94 85 ARG A C 1
ATOM 708 O O . ARG A 1 85 ? 11.676 5.520 11.172 1.00 74.94 85 ARG A O 1
ATOM 715 N N . LYS A 1 86 ? 11.300 3.336 10.854 1.00 72.81 86 LYS A N 1
ATOM 716 C CA . LYS A 1 86 ? 11.459 2.962 12.273 1.00 72.81 86 LYS A CA 1
ATOM 717 C C . LYS A 1 86 ? 12.899 3.142 12.776 1.00 72.81 86 LYS A C 1
ATOM 719 O O . LYS A 1 86 ? 13.110 3.283 13.974 1.00 72.81 86 LYS A O 1
ATOM 724 N N . SER A 1 87 ? 13.875 3.077 11.875 1.00 60.03 87 SER A N 1
ATOM 725 C CA . SER A 1 87 ? 15.296 3.266 12.179 1.00 60.03 87 SER A CA 1
ATOM 726 C C . SER A 1 87 ? 15.780 4.715 12.031 1.00 60.03 87 SER A C 1
ATOM 728 O O . SER A 1 87 ? 16.970 4.943 12.233 1.00 60.03 87 SER A O 1
ATOM 730 N N . SER A 1 88 ? 14.903 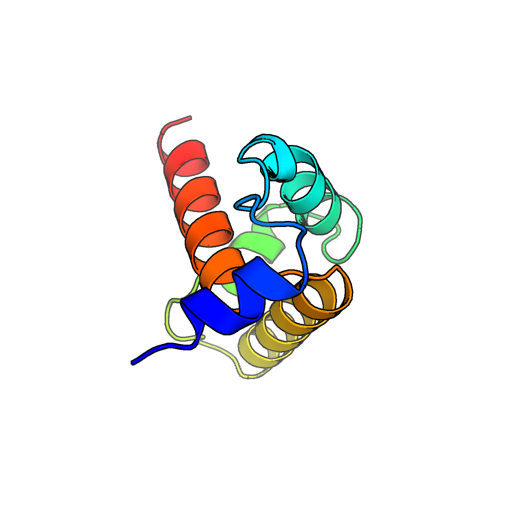5.652 11.649 1.00 56.25 88 SER A N 1
ATOM 731 C CA . SER A 1 88 ? 15.212 7.083 11.484 1.00 56.25 88 SER A CA 1
ATOM 732 C C . SER A 1 88 ? 14.728 7.916 12.664 1.00 56.25 88 SER A C 1
ATOM 734 O O . SER A 1 88 ? 13.757 7.484 13.325 1.00 56.25 88 SER A O 1
#

Organism: NCBI:txid990268

pLDDT: mean 71.21, std 15.35, range [38.78, 90.31]